Protein AF-A0A2M8NPB7-F1 (afdb_monomer_lite)

Sequence (51 aa):
IYSYKGLESSVVILTELDKAKDEVRDILIYVGISRAKNHVIVIGDLPPARR

Structure (mmCIF, N/CA/C/O backbone):
data_AF-A0A2M8NPB7-F1
#
_entry.id   AF-A0A2M8NPB7-F1
#
loop_
_atom_site.group_PDB
_atom_site.id
_atom_site.type_symbol
_atom_site.label_atom_id
_atom_site.label_alt_id
_atom_site.label_comp_id
_atom_site.label_asym_id
_atom_site.label_entity_id
_atom_site.label_seq_id
_atom_site.pdbx_PDB_ins_code
_atom_site.Cartn_x
_atom_site.Cartn_y
_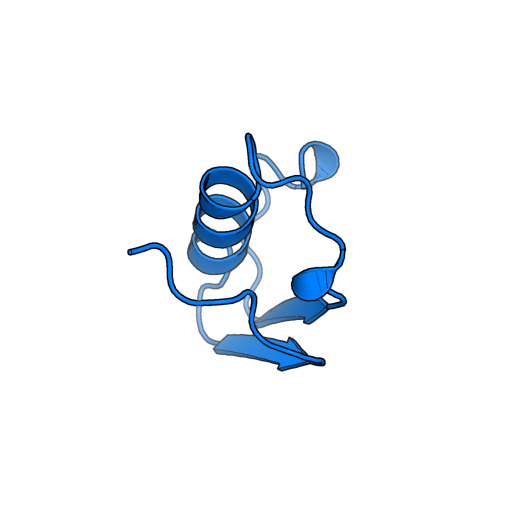atom_site.Cartn_z
_atom_site.occupancy
_atom_site.B_iso_or_equiv
_atom_site.auth_seq_id
_atom_site.auth_comp_id
_atom_site.auth_asym_id
_atom_site.auth_atom_id
_atom_site.pdbx_PDB_model_num
ATOM 1 N N . ILE A 1 1 ? -1.323 8.318 -0.490 1.00 56.00 1 ILE A N 1
ATOM 2 C CA . ILE A 1 1 ? -0.671 7.706 0.701 1.00 56.00 1 ILE A CA 1
ATOM 3 C C . ILE A 1 1 ? 0.013 8.747 1.589 1.00 56.00 1 ILE A C 1
ATOM 5 O O . ILE A 1 1 ? -0.183 8.689 2.793 1.00 56.00 1 ILE A O 1
ATOM 9 N N . TYR A 1 2 ? 0.745 9.732 1.049 1.00 55.03 2 TYR A N 1
ATOM 10 C CA . TYR A 1 2 ? 1.363 10.788 1.875 1.00 55.03 2 TYR A CA 1
ATOM 11 C C . TYR A 1 2 ? 0.360 11.599 2.723 1.00 55.03 2 TYR A C 1
ATOM 13 O O . TYR A 1 2 ? 0.683 11.971 3.844 1.00 55.03 2 TYR A O 1
ATOM 21 N N . SER A 1 3 ? -0.880 11.761 2.254 1.00 60.69 3 SER A N 1
ATOM 22 C CA . SER A 1 3 ? -2.015 12.336 2.997 1.00 60.69 3 SER A CA 1
ATOM 23 C C . SER A 1 3 ? -2.636 11.418 4.070 1.00 60.69 3 SER A C 1
ATOM 25 O O . SER A 1 3 ? -3.475 11.873 4.835 1.00 60.69 3 SER A O 1
ATOM 27 N N . TYR A 1 4 ? -2.219 10.148 4.163 1.00 55.50 4 TYR A N 1
ATOM 28 C CA . TYR A 1 4 ? -2.712 9.149 5.132 1.00 55.50 4 TYR A CA 1
ATOM 29 C C . TYR A 1 4 ? -1.714 8.861 6.266 1.00 55.50 4 TYR A C 1
ATOM 31 O O . TYR A 1 4 ? -1.916 7.960 7.084 1.00 55.50 4 TYR A O 1
ATOM 39 N N . LYS A 1 5 ? -0.589 9.583 6.322 1.00 51.25 5 LYS A N 1
ATOM 40 C CA . LYS A 1 5 ? 0.429 9.378 7.356 1.00 51.25 5 LYS A CA 1
ATOM 41 C C . LYS A 1 5 ? -0.124 9.835 8.715 1.00 51.25 5 LYS A C 1
ATOM 43 O O . LYS A 1 5 ? -0.173 11.026 8.982 1.00 51.25 5 LYS A O 1
ATOM 48 N N . GLY A 1 6 ? -0.523 8.877 9.555 1.00 58.22 6 GLY A N 1
ATOM 49 C CA . GLY A 1 6 ? -1.069 9.121 10.901 1.00 58.22 6 GLY A CA 1
ATOM 50 C C . GLY A 1 6 ? -2.564 8.822 11.066 1.00 58.22 6 GLY A C 1
ATOM 51 O O . GLY A 1 6 ? -3.081 8.978 12.165 1.00 58.22 6 GLY A O 1
ATOM 52 N N . LEU A 1 7 ? -3.251 8.365 10.011 1.00 63.44 7 LEU A N 1
ATOM 53 C CA . LEU A 1 7 ? -4.662 7.970 10.063 1.00 63.44 7 LEU A CA 1
ATOM 54 C C . LEU A 1 7 ? -4.772 6.450 9.898 1.00 63.44 7 LEU A C 1
ATOM 56 O O . LEU A 1 7 ? -4.539 5.916 8.816 1.00 63.44 7 LEU A O 1
ATOM 60 N N . GLU A 1 8 ? -5.090 5.745 10.980 1.00 73.00 8 GLU A N 1
ATOM 61 C CA . GLU A 1 8 ? -5.408 4.314 10.939 1.00 73.00 8 GLU A CA 1
ATOM 62 C C . GLU A 1 8 ? -6.895 4.126 10.626 1.00 73.00 8 GLU A C 1
ATOM 64 O O . GLU A 1 8 ? -7.739 4.828 11.182 1.00 73.00 8 GLU A O 1
ATOM 69 N N . SER A 1 9 ? -7.228 3.174 9.754 1.00 83.00 9 SER A N 1
ATOM 70 C CA . SER A 1 9 ? -8.606 2.899 9.324 1.00 83.00 9 SER A CA 1
ATOM 71 C C . SER A 1 9 ? -8.963 1.432 9.559 1.00 83.00 9 SER A C 1
ATOM 73 O O . SER A 1 9 ? -8.118 0.551 9.414 1.00 83.00 9 SER A O 1
ATOM 75 N N . SER A 1 10 ? -10.218 1.137 9.912 1.00 85.62 10 SER A N 1
ATOM 76 C CA . SER A 1 10 ? -10.680 -0.255 10.076 1.00 85.62 10 SER A CA 1
ATOM 77 C C . SER A 1 10 ? -10.552 -1.062 8.780 1.00 85.62 10 SER A C 1
ATOM 79 O O . SER A 1 10 ? -10.202 -2.242 8.822 1.00 85.62 10 SER A O 1
ATOM 81 N N . VAL A 1 11 ? -10.790 -0.411 7.638 1.00 89.69 11 VAL A N 1
ATOM 82 C CA . VAL A 1 11 ? -10.655 -0.986 6.297 1.00 89.69 11 VAL A CA 1
ATOM 83 C C . VAL A 1 11 ? -9.802 -0.059 5.436 1.00 89.69 11 VAL A C 1
ATOM 85 O O . VAL A 1 11 ? -10.017 1.153 5.443 1.00 89.69 11 VAL A O 1
ATOM 88 N N . VAL A 1 12 ? -8.859 -0.625 4.683 1.00 91.25 12 VAL A N 1
ATOM 89 C CA . VAL A 1 12 ? -8.103 0.080 3.636 1.00 91.25 12 VAL A CA 1
ATOM 90 C C . VAL A 1 12 ? -8.352 -0.602 2.299 1.00 91.25 12 VAL A C 1
ATOM 92 O O . VAL A 1 12 ? -8.305 -1.827 2.208 1.00 91.25 12 VAL A O 1
ATOM 95 N N . ILE A 1 13 ? -8.593 0.198 1.260 1.00 91.44 13 ILE A N 1
ATOM 96 C CA . ILE A 1 13 ? -8.747 -0.278 -0.116 1.00 91.44 13 ILE A CA 1
ATOM 97 C C . ILE A 1 13 ? -7.552 0.222 -0.930 1.00 91.44 13 ILE A C 1
ATOM 99 O O . ILE A 1 13 ? -7.312 1.427 -1.007 1.00 91.44 13 ILE A O 1
ATOM 103 N N . LEU A 1 14 ? -6.793 -0.705 -1.509 1.00 91.50 14 LEU A N 1
ATOM 104 C CA . LEU A 1 14 ? -5.687 -0.433 -2.422 1.00 91.50 14 LEU A CA 1
ATOM 105 C C . LEU A 1 14 ? -6.130 -0.742 -3.851 1.00 91.50 14 LEU A C 1
ATOM 107 O O . LEU A 1 14 ? -6.668 -1.816 -4.116 1.00 91.50 14 LEU A O 1
ATOM 111 N N . THR A 1 15 ? -5.895 0.190 -4.766 1.00 92.25 15 THR A N 1
ATOM 112 C CA . THR A 1 15 ? -6.316 0.087 -6.168 1.00 92.25 15 THR A CA 1
ATOM 113 C C . THR A 1 15 ? -5.161 0.429 -7.093 1.00 92.25 15 THR A C 1
ATOM 115 O O . THR A 1 15 ? -4.311 1.239 -6.722 1.00 92.25 15 THR A O 1
ATOM 118 N N . GLU A 1 16 ? -5.168 -0.135 -8.301 1.00 89.56 16 GLU A N 1
ATOM 119 C CA . GLU A 1 16 ? -4.216 0.213 -9.371 1.00 89.56 16 GLU A CA 1
ATOM 120 C C . GLU A 1 16 ? -2.738 0.057 -8.951 1.00 89.56 16 GLU A C 1
ATOM 122 O O . GLU A 1 16 ? -1.891 0.913 -9.227 1.00 89.56 16 GLU A O 1
ATOM 127 N N . LEU A 1 17 ? -2.415 -1.022 -8.223 1.00 88.00 17 LEU A N 1
ATOM 128 C CA . LEU A 1 17 ? -1.050 -1.279 -7.739 1.00 88.00 17 LEU A CA 1
ATOM 129 C C . LEU A 1 17 ? -0.050 -1.526 -8.879 1.00 88.00 17 LEU A C 1
ATOM 131 O O . LEU A 1 17 ? 1.145 -1.287 -8.705 1.00 88.00 17 LEU A O 1
ATOM 135 N N . ASP A 1 18 ? -0.539 -1.952 -10.039 1.00 85.88 18 ASP A N 1
ATOM 136 C CA . ASP A 1 18 ? 0.189 -2.099 -11.298 1.00 85.88 18 ASP A CA 1
ATOM 137 C C . ASP A 1 18 ? 0.739 -0.767 -11.839 1.00 85.88 18 ASP A C 1
ATOM 139 O O . ASP A 1 18 ? 1.782 -0.748 -12.490 1.00 85.88 18 ASP A O 1
ATOM 143 N N . LYS A 1 19 ? 0.095 0.363 -11.517 1.00 87.19 19 LYS A N 1
ATOM 144 C CA . LYS A 1 19 ? 0.521 1.704 -11.956 1.00 87.19 19 LYS A CA 1
ATOM 145 C C . LYS A 1 19 ? 1.525 2.366 -11.011 1.00 87.19 19 LYS A C 1
ATOM 147 O O . LYS A 1 19 ? 1.987 3.481 -11.272 1.00 87.19 19 LYS A O 1
ATOM 152 N N . ALA A 1 20 ? 1.845 1.733 -9.884 1.00 85.81 20 ALA A N 1
ATOM 153 C CA . ALA A 1 20 ? 2.779 2.289 -8.916 1.00 85.81 20 ALA A CA 1
ATOM 154 C C . ALA A 1 20 ? 4.214 2.294 -9.471 1.00 85.81 20 ALA A C 1
ATOM 156 O O . ALA A 1 20 ? 4.705 1.283 -9.966 1.00 85.81 20 ALA A O 1
ATOM 157 N N . LYS A 1 21 ? 4.919 3.425 -9.332 1.00 87.81 21 LYS A N 1
ATOM 158 C CA . LYS A 1 21 ? 6.335 3.540 -9.720 1.00 87.81 21 LYS A CA 1
ATOM 159 C C . LYS A 1 21 ? 7.191 2.550 -8.927 1.00 87.81 21 LYS A C 1
ATOM 161 O O . LYS A 1 21 ? 7.169 2.589 -7.696 1.00 87.81 21 LYS A O 1
ATOM 166 N N . ASP A 1 22 ? 7.995 1.745 -9.618 1.00 85.81 22 ASP A N 1
ATOM 167 C CA . ASP A 1 22 ? 8.775 0.648 -9.023 1.00 85.81 22 ASP A CA 1
ATOM 168 C C . ASP A 1 22 ? 9.672 1.064 -7.850 1.00 85.81 22 ASP A C 1
ATOM 170 O O . ASP A 1 22 ? 9.832 0.305 -6.894 1.00 85.81 22 ASP A O 1
ATOM 174 N N . GLU A 1 23 ? 10.222 2.278 -7.897 1.00 86.88 23 GLU A N 1
ATOM 175 C CA . GLU A 1 23 ? 11.116 2.836 -6.873 1.00 86.88 23 GLU A CA 1
ATOM 176 C C . GLU A 1 23 ? 10.437 3.014 -5.508 1.00 86.88 23 GLU A C 1
ATOM 178 O O . GLU A 1 23 ? 11.076 2.889 -4.467 1.00 86.88 23 GLU A O 1
ATOM 183 N N . VAL A 1 24 ? 9.134 3.311 -5.500 1.00 86.31 24 VAL A N 1
ATOM 184 C CA . VAL A 1 24 ? 8.374 3.622 -4.277 1.00 86.31 24 VAL A CA 1
ATOM 185 C C . VAL A 1 24 ? 7.243 2.636 -4.013 1.00 86.31 24 VAL A C 1
ATOM 187 O O . VAL A 1 24 ? 6.626 2.687 -2.951 1.00 86.31 24 VAL A O 1
ATOM 190 N N . ARG A 1 25 ? 6.968 1.730 -4.953 1.00 87.06 25 ARG A N 1
ATOM 191 C CA . ARG A 1 25 ? 5.855 0.778 -4.921 1.00 87.06 25 ARG A CA 1
ATOM 192 C C . ARG A 1 25 ? 5.782 -0.002 -3.616 1.00 87.06 25 ARG A C 1
ATOM 194 O O . ARG A 1 25 ? 4.751 0.031 -2.951 1.00 87.06 25 ARG A O 1
ATOM 201 N N . ASP A 1 26 ? 6.876 -0.643 -3.221 1.00 88.25 26 ASP A N 1
ATOM 202 C CA . ASP A 1 26 ? 6.885 -1.507 -2.037 1.00 88.25 26 ASP A CA 1
ATOM 203 C C . ASP A 1 26 ? 6.659 -0.695 -0.754 1.00 88.25 26 ASP A C 1
ATOM 205 O O . ASP A 1 26 ? 5.928 -1.123 0.135 1.00 88.25 26 ASP A O 1
ATOM 209 N N . ILE A 1 27 ? 7.207 0.524 -0.692 1.00 88.94 27 ILE A N 1
ATOM 210 C CA . ILE A 1 27 ? 6.994 1.454 0.425 1.00 88.94 27 ILE A CA 1
ATOM 211 C C . ILE A 1 27 ? 5.524 1.880 0.482 1.00 88.94 27 ILE A C 1
ATOM 213 O O . ILE A 1 27 ? 4.924 1.900 1.556 1.00 88.94 27 ILE A O 1
ATOM 217 N N . LEU A 1 28 ? 4.925 2.210 -0.662 1.00 86.25 28 LEU A N 1
ATOM 218 C CA . LEU A 1 28 ? 3.524 2.612 -0.749 1.00 86.25 28 LEU A CA 1
ATOM 219 C C . LEU A 1 28 ? 2.580 1.470 -0.357 1.00 86.25 28 LEU A C 1
ATOM 221 O O . LEU A 1 28 ? 1.647 1.700 0.412 1.00 86.25 28 LEU A O 1
ATOM 225 N N . ILE A 1 29 ? 2.850 0.247 -0.817 1.00 89.56 29 ILE A N 1
ATOM 226 C CA . ILE A 1 29 ? 2.086 -0.951 -0.452 1.00 89.56 29 ILE A CA 1
ATOM 227 C C . ILE A 1 29 ? 2.229 -1.232 1.044 1.00 89.56 29 ILE A C 1
ATOM 229 O O . ILE A 1 29 ? 1.222 -1.364 1.734 1.00 89.56 29 ILE A O 1
ATOM 233 N N . TYR A 1 30 ? 3.454 -1.249 1.571 1.00 89.81 30 TYR A N 1
ATOM 234 C CA . TYR A 1 30 ? 3.711 -1.467 2.994 1.00 89.81 30 TYR A CA 1
ATOM 235 C C . TYR A 1 30 ? 2.985 -0.439 3.871 1.00 89.81 30 TYR A C 1
ATOM 237 O O . TYR A 1 30 ? 2.297 -0.794 4.832 1.00 89.81 30 TYR A O 1
ATOM 245 N N . VAL A 1 31 ? 3.083 0.848 3.524 1.00 87.50 31 VAL A N 1
ATOM 246 C CA . VAL A 1 31 ? 2.382 1.908 4.254 1.00 87.50 31 VAL A CA 1
ATOM 247 C C . VAL A 1 31 ? 0.871 1.756 4.107 1.00 87.50 31 VAL A C 1
ATOM 249 O O . VAL A 1 31 ? 0.168 1.929 5.087 1.00 87.50 31 VAL A O 1
ATOM 252 N N . GLY A 1 32 ? 0.351 1.422 2.928 1.00 88.00 32 GLY A N 1
ATOM 253 C CA . GLY A 1 32 ? -1.082 1.208 2.727 1.00 88.00 32 GLY A CA 1
ATOM 254 C C . GLY A 1 32 ? -1.632 0.062 3.580 1.00 88.00 32 GLY A C 1
ATOM 255 O O . GLY A 1 32 ? -2.601 0.247 4.312 1.00 88.00 32 GLY A O 1
ATOM 256 N N . ILE A 1 33 ? -0.967 -1.094 3.543 1.00 90.81 33 ILE A N 1
ATOM 257 C CA . ILE A 1 33 ? -1.352 -2.295 4.296 1.00 90.81 33 ILE A CA 1
ATOM 258 C C . ILE A 1 33 ? -1.278 -2.043 5.805 1.00 90.81 33 ILE A C 1
ATOM 260 O O . ILE A 1 33 ? -2.224 -2.349 6.524 1.00 90.81 33 ILE A O 1
ATOM 264 N N . SER A 1 34 ? -0.196 -1.429 6.293 1.00 90.00 34 SER A N 1
ATOM 265 C CA . SER A 1 34 ? 0.006 -1.181 7.732 1.00 90.00 34 SER A CA 1
ATOM 266 C C . SER A 1 34 ? -0.990 -0.198 8.361 1.00 90.00 34 SER A C 1
ATOM 268 O O . SER A 1 34 ? -1.026 -0.063 9.581 1.00 90.00 34 SER A O 1
ATOM 270 N N . ARG A 1 35 ? -1.809 0.498 7.562 1.00 86.69 35 ARG A N 1
ATOM 271 C CA . ARG A 1 35 ? -2.855 1.409 8.061 1.00 86.69 35 ARG A CA 1
ATOM 272 C C . ARG A 1 35 ? -4.190 0.714 8.308 1.00 86.69 35 ARG A C 1
ATOM 274 O O . ARG A 1 35 ? -5.054 1.320 8.944 1.00 86.69 35 ARG A O 1
ATOM 281 N N . ALA A 1 36 ? -4.368 -0.511 7.816 1.00 91.94 36 ALA A N 1
ATOM 282 C CA . ALA A 1 36 ? -5.571 -1.292 8.050 1.00 91.94 36 ALA A CA 1
ATOM 283 C C . ALA A 1 36 ? -5.519 -1.982 9.411 1.00 91.94 36 ALA A C 1
ATOM 285 O O . ALA A 1 36 ? -4.614 -2.766 9.683 1.00 91.94 36 ALA A O 1
ATOM 286 N N . LYS A 1 37 ? -6.527 -1.737 10.249 1.00 91.06 37 LYS A N 1
ATOM 287 C CA . LYS A 1 37 ? -6.659 -2.422 11.542 1.00 91.06 37 LYS A CA 1
ATOM 288 C C . LYS A 1 37 ? -7.263 -3.816 11.423 1.00 91.06 37 LYS A C 1
ATOM 290 O O . LYS A 1 37 ? -6.880 -4.702 12.179 1.00 91.06 37 LYS A O 1
ATOM 295 N N . ASN A 1 38 ? -8.211 -4.001 10.499 1.00 92.69 38 ASN A N 1
ATOM 296 C CA . ASN A 1 38 ? -8.989 -5.237 10.414 1.00 92.69 38 ASN A CA 1
ATOM 297 C C . ASN A 1 38 ? -8.903 -5.869 9.023 1.00 92.69 38 ASN A C 1
ATOM 299 O O . ASN A 1 38 ? -8.654 -7.064 8.921 1.00 92.69 38 ASN A O 1
ATOM 303 N N . HIS A 1 39 ? -9.119 -5.085 7.959 1.00 93.06 39 HIS A N 1
ATOM 304 C CA . HIS A 1 39 ? -9.172 -5.615 6.594 1.00 93.06 39 HIS A CA 1
ATOM 305 C C . HIS A 1 39 ? -8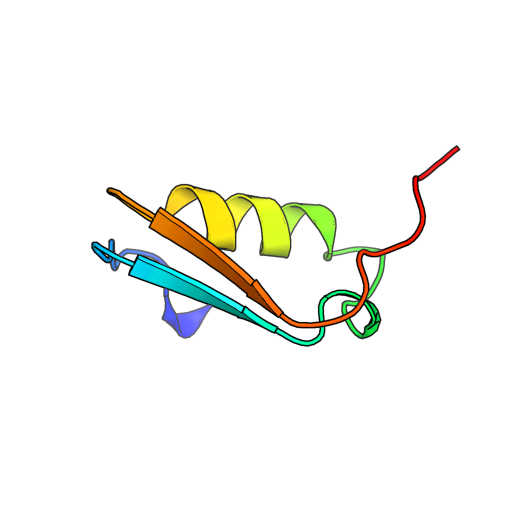.422 -4.740 5.592 1.00 93.06 39 HIS A C 1
ATOM 307 O O . HIS A 1 39 ? -8.547 -3.514 5.589 1.00 93.06 39 HIS A O 1
ATOM 313 N N . VAL A 1 40 ? -7.713 -5.404 4.684 1.00 94.31 40 VAL A N 1
ATOM 314 C CA . VAL A 1 40 ? -7.181 -4.813 3.456 1.00 94.31 40 VAL A CA 1
ATOM 315 C C . VAL A 1 40 ? -7.928 -5.428 2.2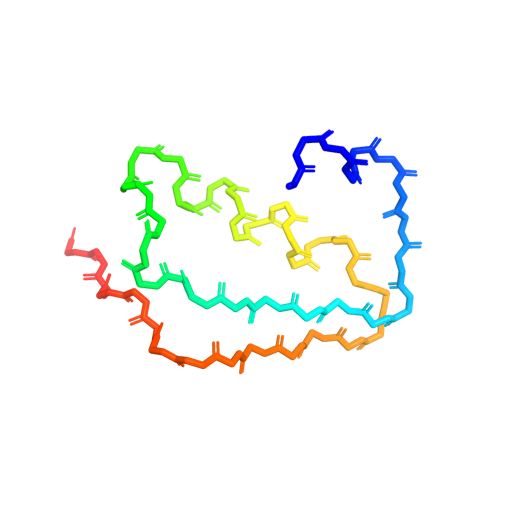84 1.00 94.31 40 VAL A C 1
ATOM 317 O O . VAL A 1 40 ? -8.045 -6.648 2.196 1.00 94.31 40 VAL A O 1
ATOM 320 N N . ILE A 1 41 ? -8.410 -4.586 1.378 1.00 93.88 41 ILE A N 1
ATOM 321 C CA . ILE A 1 41 ? -9.006 -5.003 0.111 1.00 93.88 41 ILE A CA 1
ATOM 322 C C . ILE A 1 41 ? -8.092 -4.504 -1.001 1.00 93.88 41 ILE A C 1
ATOM 324 O O . ILE A 1 41 ? -7.770 -3.319 -1.051 1.00 93.88 41 ILE A O 1
ATOM 328 N N . VAL A 1 42 ? -7.667 -5.399 -1.888 1.00 92.56 42 VAL A N 1
ATOM 329 C CA . VAL A 1 42 ? -6.863 -5.051 -3.065 1.00 92.56 42 VAL A CA 1
ATOM 330 C C . VAL A 1 42 ? -7.713 -5.274 -4.306 1.00 92.56 42 VAL A C 1
ATOM 332 O O . VAL A 1 42 ? -8.289 -6.347 -4.467 1.00 92.56 42 VAL A O 1
ATOM 335 N N . ILE A 1 43 ? -7.812 -4.256 -5.159 1.00 93.94 43 ILE A N 1
ATOM 336 C CA . ILE A 1 43 ? -8.595 -4.299 -6.397 1.00 93.94 43 ILE A CA 1
ATOM 337 C C . ILE A 1 43 ? -7.678 -3.971 -7.576 1.00 93.94 43 ILE A C 1
ATOM 339 O O . ILE A 1 43 ? -7.070 -2.900 -7.619 1.00 93.94 43 ILE A O 1
ATOM 343 N N . GLY A 1 44 ? -7.623 -4.883 -8.544 1.00 90.31 44 GLY A N 1
ATOM 344 C CA . GLY A 1 44 ? -6.799 -4.767 -9.746 1.00 90.31 44 GLY A CA 1
ATOM 345 C C . GLY A 1 44 ? -5.689 -5.812 -9.792 1.00 90.31 44 GLY A C 1
ATOM 346 O O . GLY A 1 44 ? -5.699 -6.780 -9.029 1.00 90.31 44 GLY A O 1
ATOM 347 N N . ASP A 1 45 ? -4.742 -5.599 -10.700 1.00 88.75 45 ASP A N 1
ATOM 348 C CA . ASP A 1 45 ? -3.628 -6.513 -10.906 1.00 88.75 45 ASP A CA 1
ATOM 349 C C . ASP A 1 45 ? -2.533 -6.299 -9.860 1.00 88.75 45 ASP A C 1
ATOM 35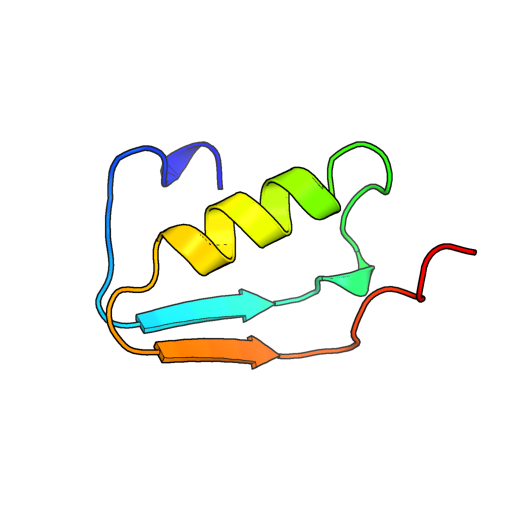1 O O . ASP A 1 45 ? -2.179 -5.174 -9.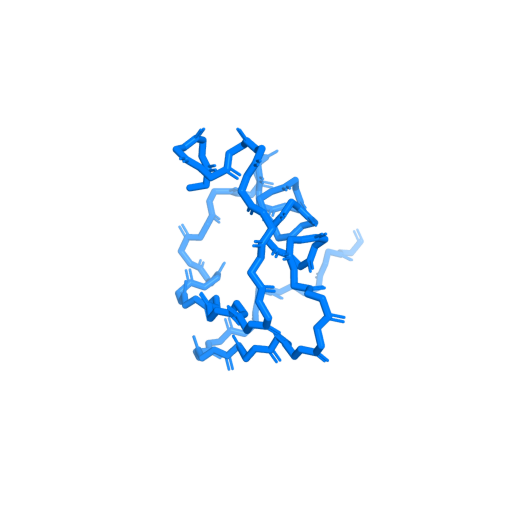490 1.00 88.75 45 ASP A O 1
ATOM 355 N N . LEU A 1 46 ? -1.984 -7.410 -9.367 1.00 83.19 46 LEU A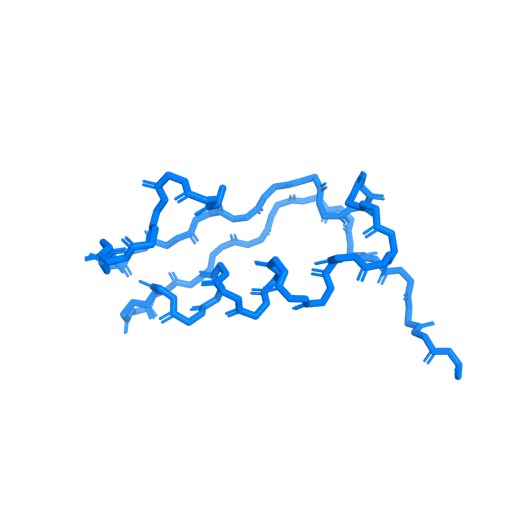 N 1
ATOM 356 C CA . LEU A 1 46 ? -0.820 -7.356 -8.497 1.00 83.19 46 LEU A CA 1
ATOM 357 C C . LEU A 1 46 ? 0.422 -7.018 -9.325 1.00 83.19 46 LEU A C 1
ATOM 359 O O . LEU A 1 46 ? 0.592 -7.541 -10.430 1.00 83.19 46 LEU A O 1
ATOM 363 N N . PRO A 1 47 ? 1.326 -6.188 -8.784 1.00 80.81 47 PRO A N 1
ATOM 364 C CA . PRO A 1 47 ? 2.572 -5.904 -9.463 1.00 80.81 47 PRO A CA 1
ATOM 365 C C . PRO A 1 47 ? 3.399 -7.186 -9.641 1.00 80.81 47 PRO A C 1
ATOM 367 O O . PRO A 1 47 ? 3.347 -8.082 -8.789 1.00 80.81 47 PRO A O 1
ATOM 370 N N . PRO A 1 48 ? 4.199 -7.281 -10.716 1.00 81.50 48 PRO A N 1
ATOM 371 C CA . PRO A 1 48 ? 5.005 -8.463 -10.981 1.00 81.50 48 PRO A CA 1
ATOM 372 C C . PRO A 1 48 ? 5.979 -8.726 -9.827 1.00 81.50 48 PRO A C 1
ATOM 374 O O . PRO A 1 48 ? 6.588 -7.795 -9.279 1.00 81.50 48 PRO A O 1
ATOM 377 N N . ALA A 1 49 ? 6.136 -10.008 -9.479 1.00 77.69 49 ALA A N 1
ATOM 378 C CA . ALA A 1 49 ? 7.102 -10.448 -8.480 1.00 77.69 49 ALA A CA 1
ATOM 379 C C . ALA A 1 49 ? 8.510 -9.994 -8.891 1.00 77.69 49 ALA A C 1
ATOM 381 O O . ALA A 1 49 ? 8.939 -10.219 -10.027 1.00 77.69 49 ALA A O 1
ATOM 382 N N . ARG A 1 50 ? 9.224 -9.332 -7.976 1.00 70.38 50 ARG A N 1
ATOM 383 C CA . ARG A 1 50 ? 10.613 -8.933 -8.217 1.00 70.38 50 ARG A CA 1
ATOM 384 C C . ARG A 1 50 ? 11.480 -10.204 -8.170 1.00 70.38 50 ARG A C 1
ATOM 386 O O . ARG A 1 50 ? 11.325 -10.998 -7.243 1.00 70.38 50 ARG A O 1
ATOM 393 N N . ARG A 1 51 ? 12.300 -10.420 -9.205 1.00 63.25 51 ARG A N 1
ATOM 394 C CA . ARG A 1 51 ? 13.312 -11.491 -9.248 1.00 63.25 51 ARG A CA 1
ATOM 395 C C . ARG A 1 51 ? 14.476 -11.181 -8.318 1.00 63.25 51 ARG A C 1
ATOM 397 O O . ARG A 1 51 ? 14.766 -9.975 -8.151 1.00 63.25 51 ARG A O 1
#

Secondary structure (DSSP, 8-state):
-GGGTT--EEEEEEE-GGGS-HHHHHHHHHHHHHTEEEEEEEESPPPPPP-

pLDDT: mean 83.01, std 11.88, range [51.25, 94.31]

Radius of gyration: 11.03 Å; chains: 1; bounding box: 24×24×24 Å

Foldseek 3Di:
DVVCVPAADQEFEAEDLQPDDPVCSVVVVVVRVVSHPHYYHYDDDDHDDDD